Protein AF-A0A9P1HBT7-F1 (afdb_monomer)

Sequence (162 aa):
MQQNSVLSDASPASPIADKARACIRLFQRLSLSIARSHGAVHGITMGQVMAYRMQFEIWTTSSGALQSVPATCFLDSRLSKDPKVSAMFIMVLDHVIEALEDVLAMASDGRKNRAGKSFLRIVMEAVFKPTSDIQKSFQSIPEFIKRLFKLSLLITQFPMAA

Mean predicted aligned error: 12.23 Å

Organism: NCBI:txid1442378

Solvent-accessible surface area (backbone atoms only — not comparable to full-atom values): 9390 Å² total; per-residue (Å²): 134,87,86,82,83,83,79,79,78,74,69,80,80,51,68,56,34,53,46,53,52,47,42,54,53,45,51,52,52,48,50,54,54,22,62,76,48,80,49,41,52,88,87,46,39,56,68,58,54,51,52,51,45,49,55,46,50,52,48,39,61,78,43,30,47,74,58,92,54,98,61,67,29,72,42,57,60,53,30,72,78,34,63,67,63,40,50,51,53,45,51,43,46,47,54,44,39,50,32,47,50,51,36,49,50,50,58,52,51,51,54,63,56,57,79,68,69,56,73,70,58,58,58,50,60,72,74,47,82,70,77,48,69,52,44,52,41,52,65,47,42,61,59,41,50,52,49,53,52,50,53,56,44,54,55,69,76,47,75,74,82,128

Radius of gyration: 20.45 Å; Cα contacts (8 Å, |Δi|>4): 121; chains: 1; bounding box: 41×33×78 Å

Foldseek 3Di:
DDDDDDPPPVPPDQLLLVLLVLLLVLLVVVLVLCVVVVADFLNRGNVLSVVLSVLSVVLCVVQQSNPPDPPQRNNRVLCVVPVVLSVVSSVLSVLSNVLSVVLVVCSVVVVVPVVDDDPVVVVVVVPDVPCPVNNVSSVCSVVSSVVSVVSSVVSVVDVDDD

pLDDT: mean 73.02, std 17.59, range [33.75, 94.62]

Nearest PDB structures (foldseek):
  8etj-assembly1_b  TM=3.841E-01  e=1.124E+00  Schizosaccharomyces pombe
  6j6f-assembly1_B  TM=2.432E-01  e=3.077E+00  Talaromyces marneffei PM1

Structure (mmCIF, N/CA/C/O backbone):
data_AF-A0A9P1HBT7-F1
#
_entry.id   AF-A0A9P1HBT7-F1
#
loop_
_atom_site.group_PDB
_atom_site.id
_atom_site.type_symbol
_atom_site.label_atom_id
_atom_site.label_alt_id
_atom_site.label_comp_id
_atom_site.label_asym_id
_atom_site.label_entity_id
_atom_site.label_seq_id
_atom_site.pdbx_PDB_ins_code
_atom_site.Cartn_x
_atom_site.Cartn_y
_atom_site.Cartn_z
_atom_site.occupancy
_atom_site.B_iso_or_equiv
_atom_site.auth_seq_id
_atom_site.auth_comp_id
_atom_site.auth_asym_id
_atom_site.auth_atom_id
_atom_site.pdbx_PDB_model_num
ATOM 1 N N . MET A 1 1 ? 17.331 -19.146 45.470 1.00 38.94 1 MET A N 1
ATOM 2 C CA . MET A 1 1 ? 16.901 -19.939 44.298 1.00 38.94 1 MET A CA 1
ATOM 3 C C . MET A 1 1 ? 16.038 -19.036 43.436 1.00 38.94 1 MET A C 1
ATOM 5 O O . MET A 1 1 ? 15.088 -18.464 43.950 1.00 38.94 1 MET A O 1
ATOM 9 N N . GLN A 1 2 ? 16.492 -18.776 42.209 1.00 33.75 2 GLN A N 1
ATOM 10 C CA . GLN A 1 2 ? 16.009 -17.712 41.326 1.00 33.75 2 GLN A CA 1
ATOM 11 C C . GLN A 1 2 ? 14.580 -17.959 40.823 1.00 33.75 2 GLN A C 1
ATOM 13 O O . GLN A 1 2 ? 14.272 -19.024 40.295 1.00 33.75 2 GLN A O 1
ATOM 18 N N . GLN A 1 3 ? 13.748 -16.926 40.952 1.00 39.06 3 GLN A N 1
ATOM 19 C CA . GLN A 1 3 ? 12.590 -16.676 40.100 1.00 39.06 3 GLN A CA 1
ATOM 20 C C . GLN A 1 3 ? 13.089 -16.179 38.736 1.00 39.06 3 GLN A C 1
ATOM 22 O O . GLN A 1 3 ? 14.004 -15.363 38.700 1.00 39.06 3 GLN A O 1
ATOM 27 N N . ASN A 1 4 ? 12.486 -16.649 37.644 1.00 34.75 4 ASN A N 1
ATOM 28 C CA . ASN A 1 4 ? 12.263 -15.872 36.419 1.00 34.75 4 ASN A CA 1
ATOM 29 C C . ASN A 1 4 ? 11.242 -16.621 35.555 1.00 34.75 4 ASN A C 1
ATOM 31 O O . ASN A 1 4 ? 11.581 -17.484 34.748 1.00 34.75 4 ASN A O 1
ATOM 35 N N . SER A 1 5 ? 9.967 -16.305 35.790 1.00 42.22 5 SER A N 1
ATOM 36 C CA . SER A 1 5 ? 8.864 -16.707 34.925 1.00 42.22 5 SER A CA 1
ATOM 37 C C . SER A 1 5 ? 8.890 -15.833 33.674 1.00 42.22 5 SER A C 1
ATOM 39 O O . SER A 1 5 ? 8.839 -14.606 33.757 1.00 42.22 5 SER A O 1
ATOM 41 N N . VAL A 1 6 ? 9.009 -16.481 32.520 1.00 44.03 6 VAL A N 1
ATOM 42 C CA . VAL A 1 6 ? 8.917 -15.881 31.191 1.00 44.03 6 VAL A CA 1
ATOM 43 C C . VAL A 1 6 ? 7.457 -15.501 30.947 1.00 44.03 6 VAL A C 1
ATOM 45 O O . VAL A 1 6 ? 6.656 -16.323 30.513 1.00 44.03 6 VAL A O 1
ATOM 48 N N . LEU A 1 7 ? 7.099 -14.248 31.220 1.00 38.44 7 LEU A N 1
ATOM 49 C CA . LEU A 1 7 ? 5.880 -13.640 30.689 1.00 38.44 7 LEU A CA 1
ATOM 50 C C . LEU A 1 7 ? 6.179 -13.150 29.267 1.00 38.44 7 LEU A C 1
ATOM 52 O O . LEU A 1 7 ? 6.533 -11.995 29.044 1.00 38.44 7 LEU A O 1
ATOM 56 N N . SER A 1 8 ? 6.074 -14.065 28.298 1.00 39.34 8 SER A N 1
ATOM 57 C CA . SER A 1 8 ? 5.787 -13.684 26.912 1.00 39.34 8 SER A CA 1
ATOM 58 C C . SER A 1 8 ? 4.353 -13.174 26.869 1.00 39.34 8 SER A C 1
ATOM 60 O O . SER A 1 8 ? 3.417 -13.935 26.637 1.00 39.34 8 SER A O 1
ATOM 62 N N . ASP A 1 9 ? 4.194 -11.883 27.133 1.00 34.31 9 ASP A N 1
ATOM 63 C CA . ASP A 1 9 ? 2.958 -11.160 26.875 1.00 34.31 9 ASP A CA 1
ATOM 64 C C . ASP A 1 9 ? 2.872 -10.939 25.356 1.00 34.31 9 ASP A C 1
ATOM 66 O O . ASP A 1 9 ? 3.288 -9.918 24.803 1.00 34.31 9 ASP A O 1
ATOM 70 N N . ALA A 1 10 ? 2.457 -11.989 24.641 1.00 40.78 10 ALA A N 1
ATOM 71 C CA . ALA A 1 10 ? 2.149 -11.915 23.224 1.00 40.78 10 ALA A CA 1
ATOM 72 C C . ALA A 1 10 ? 0.873 -11.082 23.078 1.00 40.78 10 ALA A C 1
ATOM 74 O O . ALA A 1 10 ? -0.238 -11.611 23.059 1.00 40.78 10 ALA A O 1
ATOM 75 N N . SER A 1 11 ? 1.048 -9.761 23.018 1.00 46.56 11 SER A N 1
ATOM 76 C CA . SER A 1 11 ? -0.015 -8.827 22.661 1.00 46.56 11 SER A CA 1
ATOM 77 C C . SER A 1 11 ? -0.733 -9.363 21.412 1.00 46.56 11 SER A C 1
ATOM 79 O O . SER A 1 11 ? -0.045 -9.736 20.453 1.00 46.56 11 SER A O 1
ATOM 81 N N . PRO A 1 12 ? -2.076 -9.476 21.409 1.00 52.94 12 PRO A N 1
ATOM 82 C CA . PRO A 1 12 ? -2.804 -10.037 20.279 1.00 52.94 12 PRO A CA 1
ATOM 83 C C . PRO A 1 12 ? -2.437 -9.249 19.024 1.00 52.94 12 PRO A C 1
ATOM 85 O O . PRO A 1 12 ? -2.629 -8.033 18.960 1.00 52.94 12 PRO A O 1
ATOM 88 N N . ALA A 1 13 ? -1.841 -9.935 18.048 1.00 65.06 13 ALA A N 1
ATOM 89 C CA . ALA A 1 13 ? -1.370 -9.305 16.827 1.00 65.06 13 ALA A CA 1
ATOM 90 C C . ALA A 1 13 ? -2.554 -8.622 16.127 1.00 65.06 13 ALA A C 1
ATOM 92 O O . ALA A 1 13 ? -3.527 -9.277 15.750 1.00 65.06 13 ALA A O 1
ATOM 93 N N . SER A 1 14 ? -2.502 -7.293 16.003 1.00 77.44 14 SER A N 1
ATOM 94 C CA . SER A 1 14 ? -3.538 -6.552 15.286 1.00 77.44 14 SER A CA 1
ATOM 95 C C . SER A 1 14 ? -3.485 -6.936 13.802 1.00 77.44 14 SER A C 1
ATOM 97 O O . SER A 1 14 ? -2.455 -6.703 13.156 1.00 77.44 14 SER A O 1
ATOM 99 N N . PRO A 1 15 ? -4.578 -7.468 13.221 1.00 83.94 15 PRO A N 1
ATOM 100 C CA . PRO A 1 15 ? -4.610 -7.852 11.810 1.00 83.94 15 PRO A CA 1
ATOM 101 C C . PRO A 1 15 ? -4.361 -6.653 10.885 1.00 83.94 15 PRO A C 1
ATOM 103 O O . PRO A 1 15 ? -3.820 -6.801 9.790 1.00 83.94 15 PRO A O 1
ATOM 106 N N . ILE A 1 16 ? -4.708 -5.445 11.334 1.00 85.94 16 ILE A N 1
ATOM 107 C CA . ILE A 1 16 ? -4.447 -4.200 10.610 1.00 85.94 16 ILE A CA 1
ATOM 108 C C . ILE A 1 16 ? -2.962 -3.861 10.659 1.00 85.94 16 ILE A C 1
ATOM 110 O O . ILE A 1 16 ? -2.379 -3.545 9.620 1.00 85.94 16 ILE A O 1
ATOM 114 N N . ALA A 1 17 ? -2.332 -3.977 11.830 1.00 85.38 17 ALA A N 1
ATOM 115 C CA . ALA A 1 17 ? -0.895 -3.775 11.969 1.00 85.38 17 ALA A CA 1
ATOM 116 C C . ALA A 1 17 ? -0.101 -4.782 11.120 1.00 85.38 17 ALA A C 1
ATOM 118 O O . ALA A 1 17 ? 0.866 -4.411 10.452 1.00 85.38 17 ALA A O 1
ATOM 119 N N . ASP A 1 18 ? -0.528 -6.046 11.084 1.00 88.06 18 ASP A N 1
ATOM 120 C CA . ASP A 1 18 ? 0.103 -7.089 10.272 1.00 88.06 18 ASP A CA 1
ATOM 121 C C . ASP A 1 18 ? 0.028 -6.795 8.775 1.00 88.06 18 ASP A C 1
ATOM 123 O O . ASP A 1 18 ? 1.051 -6.849 8.080 1.00 88.06 18 ASP A O 1
ATOM 127 N N . LYS A 1 19 ? -1.154 -6.418 8.280 1.00 90.12 19 LYS A N 1
ATOM 128 C CA . LYS A 1 19 ? -1.331 -6.040 6.875 1.00 90.12 19 LYS A CA 1
ATOM 129 C C . LYS A 1 19 ? -0.595 -4.748 6.532 1.00 90.12 19 LYS A C 1
ATOM 131 O O . LYS A 1 19 ? 0.070 -4.684 5.501 1.00 90.12 19 LYS A O 1
ATOM 136 N N . ALA A 1 20 ? -0.600 -3.749 7.414 1.00 90.31 20 ALA A N 1
ATOM 137 C CA . ALA A 1 20 ? 0.169 -2.524 7.212 1.00 90.31 20 ALA A CA 1
ATOM 138 C C . ALA A 1 20 ? 1.679 -2.804 7.106 1.00 90.31 20 ALA A C 1
ATOM 140 O O . ALA A 1 20 ? 2.351 -2.288 6.207 1.00 90.31 20 ALA A O 1
ATOM 141 N N . ARG A 1 21 ? 2.211 -3.693 7.958 1.00 91.00 21 ARG A N 1
ATOM 142 C CA . ARG A 1 21 ? 3.595 -4.181 7.847 1.00 91.00 21 ARG A CA 1
ATOM 143 C C . ARG A 1 21 ? 3.840 -4.910 6.523 1.00 91.00 21 ARG A C 1
ATOM 145 O O . ARG A 1 21 ? 4.908 -4.740 5.933 1.00 91.00 21 ARG A O 1
ATOM 152 N N . ALA A 1 22 ? 2.884 -5.706 6.044 1.00 92.62 22 ALA A N 1
ATOM 153 C CA . ALA A 1 22 ? 2.987 -6.377 4.749 1.00 92.62 22 ALA A CA 1
ATOM 154 C C . ALA A 1 22 ? 3.084 -5.374 3.587 1.00 92.62 22 ALA A C 1
ATOM 156 O O . ALA A 1 22 ? 4.012 -5.487 2.784 1.00 92.62 22 ALA A O 1
ATOM 157 N N . CYS A 1 23 ? 2.231 -4.344 3.558 1.00 93.19 23 CYS A N 1
ATOM 158 C CA . CYS A 1 23 ? 2.298 -3.266 2.565 1.00 93.19 23 CYS A CA 1
ATOM 159 C C . CYS A 1 23 ? 3.681 -2.596 2.534 1.00 93.19 23 CYS A C 1
ATOM 161 O O . CYS A 1 23 ? 4.268 -2.440 1.464 1.00 93.19 23 CYS A O 1
ATOM 163 N N . ILE A 1 24 ? 4.249 -2.253 3.700 1.00 93.19 24 ILE A N 1
ATOM 164 C CA . ILE A 1 24 ? 5.587 -1.635 3.785 1.00 93.19 24 ILE A CA 1
ATOM 165 C C . ILE A 1 24 ? 6.656 -2.548 3.179 1.00 93.19 24 ILE A C 1
ATOM 167 O O . ILE A 1 24 ? 7.464 -2.098 2.361 1.00 93.19 24 ILE A O 1
ATOM 171 N N . ARG A 1 25 ? 6.650 -3.841 3.530 1.00 94.62 25 ARG A N 1
ATOM 172 C CA . ARG A 1 25 ? 7.599 -4.814 2.964 1.00 94.62 25 ARG A CA 1
ATOM 173 C C . ARG A 1 25 ? 7.456 -4.930 1.446 1.00 94.62 25 ARG A C 1
ATOM 175 O O . ARG A 1 25 ? 8.461 -5.035 0.744 1.00 94.62 25 ARG A O 1
ATOM 182 N N . LEU A 1 26 ? 6.233 -4.895 0.922 1.00 94.06 26 LEU A N 1
ATOM 183 C CA . LEU A 1 26 ? 5.978 -4.963 -0.517 1.00 94.06 26 LEU A CA 1
ATOM 184 C C . LEU A 1 26 ? 6.460 -3.705 -1.250 1.00 94.06 26 LEU A C 1
ATOM 186 O O . LEU A 1 26 ? 7.145 -3.829 -2.266 1.00 94.06 26 LEU A O 1
ATOM 190 N N . PHE A 1 27 ? 6.228 -2.507 -0.702 1.00 94.44 27 PHE A N 1
ATOM 191 C CA . PHE A 1 27 ? 6.806 -1.269 -1.239 1.00 94.44 27 PHE A CA 1
ATOM 192 C C . PHE A 1 27 ? 8.339 -1.318 -1.283 1.00 94.44 27 PHE A C 1
ATOM 194 O O . PHE A 1 27 ? 8.947 -0.934 -2.286 1.00 94.44 27 PHE A O 1
ATOM 201 N N . GLN A 1 28 ? 8.983 -1.826 -0.228 1.00 93.75 28 GLN A N 1
ATOM 202 C CA . GLN A 1 28 ? 10.438 -2.006 -0.192 1.00 93.75 28 GLN A CA 1
ATOM 203 C C . GLN A 1 28 ? 10.912 -2.990 -1.273 1.00 93.75 28 GLN A C 1
ATOM 205 O O . GLN A 1 28 ? 11.847 -2.687 -2.016 1.00 93.75 28 GLN A O 1
ATOM 210 N N . ARG A 1 29 ? 10.235 -4.137 -1.426 1.00 92.75 29 ARG A N 1
ATOM 211 C CA . ARG A 1 29 ? 10.534 -5.120 -2.485 1.00 92.75 29 ARG A CA 1
ATOM 212 C C . ARG A 1 29 ? 10.386 -4.521 -3.883 1.00 92.75 29 ARG A C 1
ATOM 214 O O . ARG A 1 29 ? 11.254 -4.745 -4.728 1.00 92.75 29 ARG A O 1
ATOM 221 N N . LEU A 1 30 ? 9.331 -3.742 -4.126 1.00 89.56 30 LEU A N 1
ATOM 222 C CA . LEU A 1 30 ? 9.106 -3.080 -5.412 1.00 89.56 30 LEU A CA 1
ATOM 223 C C . LEU A 1 30 ? 10.208 -2.059 -5.709 1.00 89.56 30 LEU A C 1
ATOM 225 O O . LEU A 1 30 ? 10.766 -2.054 -6.806 1.00 89.56 30 LEU A O 1
ATOM 229 N N . SER A 1 31 ? 10.598 -1.272 -4.707 1.00 90.38 31 SER A N 1
ATOM 230 C CA . SER A 1 31 ? 11.697 -0.305 -4.809 1.00 90.38 31 SER A CA 1
ATOM 231 C C . SER A 1 31 ? 13.013 -0.986 -5.198 1.00 90.38 31 SER A C 1
ATOM 233 O O . SER A 1 31 ? 13.690 -0.557 -6.132 1.00 90.38 31 SER A O 1
ATOM 235 N N . LEU A 1 32 ? 13.347 -2.104 -4.545 1.00 89.75 32 LEU A N 1
ATOM 236 C CA . LEU A 1 32 ? 14.525 -2.909 -4.886 1.00 89.75 32 LEU A CA 1
ATOM 237 C C . LEU A 1 32 ? 14.443 -3.479 -6.310 1.00 89.75 32 LEU A C 1
ATOM 239 O O . LEU A 1 32 ? 15.451 -3.521 -7.016 1.00 89.75 32 LEU A O 1
ATOM 243 N N . SER A 1 33 ? 13.255 -3.899 -6.754 1.00 85.88 33 SER A N 1
ATOM 244 C CA . SER A 1 33 ? 13.044 -4.393 -8.120 1.00 85.88 33 SER A CA 1
ATOM 245 C C . SER A 1 33 ? 13.298 -3.308 -9.176 1.00 85.88 33 SER A C 1
ATOM 247 O O . SER A 1 33 ? 13.947 -3.577 -10.192 1.00 85.88 33 SER A O 1
ATOM 249 N N . ILE A 1 34 ? 12.860 -2.071 -8.915 1.00 85.19 34 ILE A N 1
ATOM 250 C CA . ILE A 1 34 ? 13.090 -0.919 -9.800 1.00 85.19 34 ILE A CA 1
ATOM 251 C C . ILE A 1 34 ? 14.562 -0.507 -9.811 1.00 85.19 34 ILE A C 1
ATOM 253 O O . ILE A 1 34 ? 15.119 -0.287 -10.888 1.00 85.19 34 ILE A O 1
ATOM 257 N N . ALA A 1 35 ? 15.212 -0.460 -8.644 1.00 85.12 35 ALA A N 1
ATOM 258 C CA . ALA A 1 35 ? 16.637 -0.146 -8.540 1.00 85.12 35 ALA A CA 1
ATOM 259 C C . ALA A 1 35 ? 17.494 -1.115 -9.374 1.00 85.12 35 ALA A C 1
ATOM 261 O O . ALA A 1 35 ? 18.390 -0.690 -10.098 1.00 85.12 35 ALA A O 1
ATOM 262 N N . ARG A 1 36 ? 17.157 -2.413 -9.354 1.00 83.19 36 ARG A N 1
ATOM 263 C CA . ARG A 1 36 ? 17.819 -3.447 -10.172 1.00 83.19 36 ARG A CA 1
ATOM 264 C C . ARG A 1 36 ? 17.526 -3.345 -11.671 1.00 83.19 36 ARG A C 1
ATOM 266 O O . ARG A 1 36 ? 18.244 -3.941 -12.461 1.00 83.19 36 ARG A O 1
ATOM 273 N N . SER A 1 37 ? 16.474 -2.634 -12.067 1.00 75.06 37 SER A N 1
ATOM 274 C CA . SER A 1 37 ? 16.016 -2.548 -13.460 1.00 75.06 37 SER A CA 1
ATOM 275 C C . SER A 1 37 ? 16.416 -1.226 -14.134 1.00 75.06 37 SER A C 1
ATOM 277 O O . SER A 1 37 ? 15.761 -0.802 -15.080 1.00 75.06 37 SER A O 1
ATOM 279 N N . HIS A 1 38 ? 17.482 -0.571 -13.653 1.00 69.81 38 HIS A N 1
ATOM 280 C CA . HIS A 1 38 ? 17.989 0.716 -14.154 1.00 69.81 38 HIS A CA 1
ATOM 281 C C . HIS A 1 38 ? 16.961 1.866 -14.114 1.00 69.81 38 HIS A C 1
ATOM 283 O O . HIS A 1 38 ? 16.922 2.715 -15.000 1.00 69.81 38 HIS A O 1
ATOM 289 N N . GLY A 1 39 ? 16.137 1.919 -13.061 1.00 64.75 39 GLY A N 1
ATOM 290 C CA . GLY A 1 39 ? 15.360 3.117 -12.711 1.00 64.75 39 GLY A CA 1
ATOM 291 C C . GLY A 1 39 ? 13.895 3.131 -13.155 1.00 64.75 39 GLY A C 1
ATOM 292 O O . GLY A 1 39 ? 13.141 3.982 -12.677 1.00 64.75 39 GLY A O 1
ATOM 293 N N . ALA A 1 40 ? 13.454 2.174 -13.980 1.00 68.06 40 ALA A N 1
ATOM 294 C CA . ALA A 1 40 ? 12.036 1.999 -14.289 1.00 68.06 40 ALA A CA 1
ATOM 295 C C . ALA A 1 40 ? 11.671 0.547 -14.627 1.00 68.06 40 ALA A C 1
ATOM 297 O O . ALA A 1 40 ? 12.424 -0.175 -15.279 1.00 68.06 40 ALA A O 1
ATOM 298 N N . VAL A 1 41 ? 10.467 0.137 -14.232 1.00 74.31 41 VAL A N 1
ATOM 299 C CA . VAL A 1 41 ? 9.876 -1.157 -14.594 1.00 74.31 41 VAL A CA 1
ATOM 300 C C . VAL A 1 41 ? 8.511 -0.895 -15.210 1.00 74.31 41 VAL A C 1
ATOM 302 O O . VAL A 1 41 ? 7.637 -0.359 -14.544 1.00 74.31 41 VAL A O 1
ATOM 305 N N . HIS A 1 42 ? 8.333 -1.233 -16.492 1.00 72.81 42 HIS A N 1
ATOM 306 C CA . HIS A 1 42 ? 7.067 -1.030 -17.215 1.00 72.81 42 HIS A CA 1
ATOM 307 C C . HIS A 1 42 ? 6.484 0.396 -17.076 1.00 72.81 42 HIS A C 1
ATOM 309 O O . HIS A 1 42 ? 5.286 0.580 -16.897 1.00 72.81 42 HIS A O 1
ATOM 315 N N . GLY A 1 43 ? 7.347 1.419 -17.125 1.00 75.56 43 GLY A N 1
ATOM 316 C CA . GLY A 1 43 ? 6.938 2.823 -16.987 1.00 75.56 43 GLY A CA 1
ATOM 317 C C . GLY A 1 43 ? 6.691 3.291 -15.548 1.00 75.56 43 GLY A C 1
ATOM 318 O O . GLY A 1 43 ? 6.451 4.477 -15.343 1.00 75.56 43 GLY A O 1
ATOM 319 N N . ILE A 1 44 ? 6.803 2.403 -14.556 1.00 83.31 44 ILE A N 1
ATOM 320 C CA . ILE A 1 44 ? 6.779 2.750 -13.133 1.00 83.31 44 ILE A CA 1
ATOM 321 C C . ILE A 1 44 ? 8.177 3.205 -12.724 1.00 83.31 44 ILE A C 1
ATOM 323 O O . ILE A 1 44 ? 9.149 2.454 -12.844 1.00 83.31 44 ILE A O 1
ATOM 327 N N . THR A 1 45 ? 8.273 4.439 -12.238 1.00 87.50 45 THR A N 1
ATOM 328 C CA . THR A 1 45 ? 9.533 5.049 -11.798 1.00 87.50 45 THR A CA 1
ATOM 329 C C . THR A 1 45 ? 9.731 4.903 -10.291 1.00 87.50 45 THR A C 1
ATOM 331 O O . THR A 1 45 ? 8.770 4.810 -9.524 1.00 87.50 45 THR A O 1
ATOM 334 N N . MET A 1 46 ? 10.990 4.961 -9.844 1.00 88.25 46 MET A N 1
ATOM 335 C CA . MET A 1 46 ? 11.310 4.983 -8.410 1.00 88.25 46 MET A CA 1
ATOM 336 C C . MET A 1 46 ? 10.612 6.146 -7.685 1.00 88.25 46 MET A C 1
ATOM 338 O O . MET A 1 46 ? 10.118 5.971 -6.574 1.00 88.25 46 MET A O 1
ATOM 342 N N . GLY A 1 47 ? 10.515 7.315 -8.330 1.00 87.81 47 GLY A N 1
ATOM 343 C CA . GLY A 1 47 ? 9.847 8.489 -7.764 1.00 87.81 47 GLY A CA 1
ATOM 344 C C . GLY A 1 47 ? 8.374 8.236 -7.436 1.00 87.81 47 GLY A C 1
ATOM 345 O O . GLY A 1 47 ? 7.913 8.615 -6.362 1.00 87.81 47 GLY A O 1
ATOM 346 N N . GLN A 1 48 ? 7.646 7.529 -8.306 1.00 89.56 48 GLN A N 1
ATOM 347 C CA . GLN A 1 48 ? 6.241 7.201 -8.049 1.00 89.56 48 GLN A CA 1
ATOM 348 C C . GLN A 1 48 ? 6.082 6.196 -6.902 1.00 89.56 48 GLN A C 1
ATOM 350 O O . GLN A 1 48 ? 5.215 6.375 -6.049 1.00 89.56 48 GLN A O 1
ATOM 355 N N . VAL A 1 49 ? 6.938 5.169 -6.839 1.00 91.25 49 VAL A N 1
ATOM 356 C CA . VAL A 1 49 ? 6.914 4.192 -5.735 1.00 91.25 49 VAL A CA 1
ATOM 357 C C . VAL A 1 49 ? 7.205 4.865 -4.400 1.00 91.25 49 VAL A C 1
ATOM 359 O O . VAL A 1 49 ? 6.488 4.622 -3.431 1.00 91.25 49 VAL A O 1
ATOM 362 N N . MET A 1 50 ? 8.207 5.746 -4.351 1.00 91.56 50 MET A N 1
ATOM 363 C CA . MET A 1 50 ? 8.531 6.504 -3.142 1.00 91.56 50 MET A CA 1
ATOM 364 C C . MET A 1 50 ? 7.390 7.431 -2.724 1.00 91.56 50 MET A C 1
ATOM 366 O O . MET A 1 50 ? 7.068 7.485 -1.541 1.00 91.56 50 MET A O 1
ATOM 370 N N . ALA A 1 51 ? 6.737 8.107 -3.673 1.00 92.19 51 ALA A N 1
ATOM 371 C CA . ALA A 1 51 ? 5.595 8.965 -3.373 1.00 92.19 51 ALA A CA 1
ATOM 372 C C . ALA A 1 51 ? 4.434 8.177 -2.742 1.00 92.19 51 ALA A C 1
ATOM 374 O O . ALA A 1 51 ? 3.887 8.596 -1.722 1.00 92.19 51 ALA A O 1
ATOM 375 N N . TYR A 1 52 ? 4.074 7.019 -3.305 1.00 93.06 52 TYR A N 1
ATOM 376 C CA . TYR A 1 52 ? 2.962 6.210 -2.788 1.00 93.06 52 TYR A CA 1
ATOM 377 C C . TYR A 1 52 ? 3.310 5.563 -1.450 1.00 93.06 52 TYR A C 1
ATOM 379 O O . TYR A 1 52 ? 2.491 5.567 -0.531 1.00 93.06 52 TYR A O 1
ATOM 387 N N . ARG A 1 53 ? 4.551 5.087 -1.300 1.00 93.62 53 ARG A N 1
ATOM 388 C CA . ARG A 1 53 ? 5.061 4.588 -0.023 1.00 93.62 53 ARG A CA 1
ATOM 389 C C . ARG A 1 53 ? 5.000 5.668 1.057 1.00 93.62 53 ARG A C 1
ATOM 391 O O . ARG A 1 53 ? 4.507 5.394 2.143 1.00 93.62 53 ARG A O 1
ATOM 398 N N . MET A 1 54 ? 5.456 6.885 0.760 1.00 92.44 54 MET A N 1
ATOM 399 C CA . MET A 1 54 ? 5.441 7.997 1.713 1.00 92.44 54 MET A CA 1
ATOM 400 C C . MET A 1 54 ? 4.012 8.339 2.149 1.00 92.44 54 MET A C 1
ATOM 402 O O . MET A 1 54 ? 3.757 8.496 3.339 1.00 92.44 54 MET A O 1
ATOM 406 N N . GLN A 1 55 ? 3.057 8.388 1.215 1.00 92.25 55 GLN A N 1
ATOM 407 C CA . GLN A 1 55 ? 1.643 8.599 1.553 1.00 92.25 55 GLN A CA 1
ATOM 408 C C . GLN A 1 55 ? 1.102 7.498 2.476 1.00 92.25 55 GLN A C 1
ATOM 410 O O . GLN A 1 55 ? 0.388 7.793 3.436 1.00 92.25 55 GLN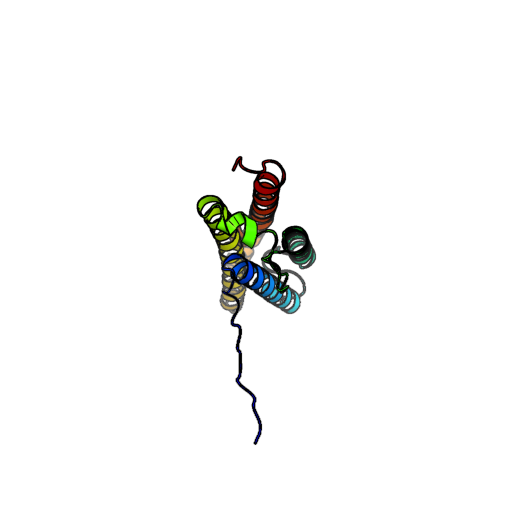 A O 1
ATOM 415 N N . PHE A 1 56 ? 1.462 6.240 2.215 1.00 92.88 56 PHE A N 1
ATOM 416 C CA . PHE A 1 56 ? 1.083 5.119 3.069 1.00 92.88 56 PHE A CA 1
ATOM 417 C C . PHE A 1 56 ? 1.724 5.209 4.463 1.00 92.88 56 PHE A C 1
ATOM 419 O O . PHE A 1 56 ? 1.044 5.012 5.466 1.00 92.88 56 PHE A O 1
ATOM 426 N N . GLU A 1 57 ? 3.005 5.567 4.554 1.00 91.44 57 GLU A N 1
ATOM 427 C CA . GLU A 1 57 ? 3.711 5.735 5.830 1.00 91.44 57 GLU A CA 1
ATOM 428 C C . GLU A 1 57 ? 3.101 6.866 6.677 1.00 91.44 57 GLU A C 1
ATOM 430 O O . GLU A 1 57 ? 2.885 6.686 7.881 1.00 91.44 57 GLU A O 1
ATOM 435 N N . ILE A 1 58 ? 2.714 7.986 6.052 1.00 91.06 58 ILE A N 1
ATOM 436 C CA . ILE A 1 58 ? 1.972 9.068 6.722 1.00 91.06 58 ILE A CA 1
ATOM 437 C C . ILE A 1 58 ? 0.654 8.537 7.294 1.00 91.06 58 ILE A C 1
ATOM 439 O O . ILE A 1 58 ? 0.320 8.823 8.448 1.00 91.06 58 ILE A O 1
ATOM 443 N N . TRP A 1 59 ? -0.085 7.727 6.529 1.00 90.38 59 TRP A N 1
ATOM 444 C CA . TRP A 1 59 ? -1.300 7.091 7.037 1.00 90.38 59 TRP A CA 1
ATOM 445 C C . TRP A 1 59 ? -0.999 6.181 8.235 1.00 90.38 59 TRP A C 1
ATOM 447 O O . TRP A 1 59 ? -1.622 6.338 9.282 1.00 90.38 59 TRP A O 1
ATOM 457 N N . THR A 1 60 ? -0.020 5.275 8.142 1.00 88.12 60 THR A N 1
ATOM 458 C CA . THR A 1 60 ? 0.307 4.354 9.252 1.00 88.12 60 THR A CA 1
ATOM 459 C C . THR A 1 60 ? 0.723 5.085 10.531 1.00 88.12 60 THR A C 1
ATOM 461 O O . THR A 1 60 ? 0.385 4.653 11.632 1.00 88.12 60 THR A O 1
ATOM 464 N N . THR A 1 61 ? 1.410 6.222 10.386 1.00 84.94 61 THR A N 1
ATOM 465 C CA . THR A 1 61 ? 1.866 7.048 11.509 1.00 84.94 61 THR A CA 1
ATOM 466 C C . THR A 1 61 ? 0.701 7.800 12.145 1.00 84.94 61 THR A C 1
ATOM 468 O O . THR A 1 61 ? 0.527 7.748 13.359 1.00 84.94 61 THR A O 1
ATOM 471 N N . SER A 1 62 ? -0.133 8.455 11.330 1.00 82.25 62 SER A N 1
ATOM 472 C CA . SER A 1 62 ? -1.292 9.227 11.807 1.00 82.25 62 SER A CA 1
ATOM 473 C C . SER A 1 62 ? -2.406 8.357 12.392 1.00 82.25 62 SER A C 1
ATOM 475 O O . SER A 1 62 ? -3.105 8.782 13.307 1.00 82.25 62 SER A O 1
ATOM 477 N N . SER A 1 63 ? -2.561 7.131 11.895 1.00 76.69 63 SER A N 1
ATOM 478 C CA . SER A 1 63 ? -3.526 6.155 12.412 1.00 76.69 63 SER A CA 1
ATOM 479 C C . SER A 1 63 ? -3.036 5.419 13.661 1.00 76.69 63 SER A C 1
ATOM 481 O O . SER A 1 63 ? -3.837 4.793 14.348 1.00 76.69 63 SER A O 1
ATOM 483 N N . GLY A 1 64 ? -1.734 5.458 13.955 1.00 77.25 64 GLY A N 1
ATOM 484 C CA . GLY A 1 64 ? -1.133 4.642 15.007 1.00 77.25 64 GLY A CA 1
ATOM 485 C C . GLY A 1 64 ? -1.094 3.143 14.684 1.00 77.25 64 GLY A C 1
ATOM 486 O O . GLY A 1 64 ? -0.774 2.355 15.568 1.00 77.25 64 GLY A O 1
ATOM 487 N N . ALA A 1 65 ? -1.362 2.737 13.435 1.00 74.44 65 ALA A N 1
ATOM 488 C CA . ALA A 1 65 ? -1.476 1.331 13.023 1.00 74.44 65 ALA A CA 1
ATOM 489 C C . ALA A 1 65 ? -0.210 0.487 13.276 1.00 74.44 65 ALA A C 1
ATOM 491 O O . ALA A 1 65 ? -0.271 -0.738 13.252 1.00 74.44 65 ALA A O 1
ATOM 492 N N . LEU A 1 66 ? 0.945 1.125 13.492 1.00 71.69 66 LEU A N 1
ATOM 493 C CA . LEU A 1 66 ? 2.227 0.461 13.753 1.00 71.69 66 LEU A CA 1
ATOM 494 C C . LEU A 1 66 ? 2.805 0.756 15.145 1.00 71.69 66 LEU A C 1
ATOM 496 O O . LEU A 1 66 ? 3.925 0.337 15.431 1.00 71.69 66 LEU A O 1
ATOM 500 N N . GLN A 1 67 ? 2.083 1.477 16.007 1.00 71.06 67 GLN A N 1
ATOM 501 C CA . GLN A 1 67 ? 2.573 1.810 17.344 1.00 71.06 67 GLN A CA 1
ATOM 502 C C . GLN A 1 67 ? 2.483 0.589 18.270 1.00 71.06 67 GLN A C 1
ATOM 504 O O . GLN A 1 67 ? 1.406 0.051 18.510 1.00 71.06 67 GLN A O 1
ATOM 509 N N . SER A 1 68 ? 3.628 0.160 18.802 1.00 54.69 68 SER A N 1
ATOM 510 C CA . SER A 1 68 ? 3.776 -0.977 19.720 1.00 54.69 68 SER A CA 1
ATOM 511 C C . SER A 1 68 ? 3.823 -0.517 21.183 1.00 54.69 68 SER A C 1
ATOM 513 O O . SER A 1 68 ? 4.810 -0.754 21.879 1.00 54.69 68 SER A O 1
ATOM 515 N N . VAL A 1 69 ? 2.812 0.222 21.641 1.00 52.06 69 VAL A N 1
ATOM 516 C CA . VAL A 1 69 ? 2.774 0.769 23.011 1.00 52.06 69 VAL A CA 1
ATOM 517 C C . VAL A 1 69 ? 1.713 0.017 23.833 1.00 52.06 69 VAL A C 1
ATOM 519 O O . VAL A 1 69 ? 0.691 -0.352 23.257 1.00 52.06 69 VAL A O 1
ATOM 522 N N . PRO A 1 70 ? 1.888 -0.202 25.160 1.00 52.19 70 PRO A N 1
ATOM 523 C CA . PRO A 1 70 ? 0.942 -0.963 25.996 1.00 52.19 70 PRO A CA 1
ATOM 524 C C . PRO A 1 70 ? -0.447 -0.323 26.149 1.00 52.19 70 PRO A C 1
ATOM 526 O O . PRO A 1 70 ? -1.320 -0.872 26.814 1.00 52.19 70 PRO A O 1
ATOM 529 N N . ALA A 1 71 ? -0.669 0.842 25.549 1.00 44.94 71 ALA A N 1
ATOM 530 C CA . ALA A 1 71 ? -1.981 1.432 25.400 1.00 44.94 71 ALA A CA 1
ATOM 531 C C . ALA A 1 71 ? -2.487 1.046 24.015 1.00 44.94 71 ALA A C 1
ATOM 533 O O . ALA A 1 71 ? -1.960 1.523 23.013 1.00 44.94 71 ALA A O 1
ATOM 534 N N . THR A 1 72 ? -3.474 0.154 23.988 1.00 47.59 72 THR A N 1
ATOM 535 C CA . THR A 1 72 ? -4.366 -0.130 22.862 1.00 47.59 72 THR A CA 1
ATOM 536 C C . THR A 1 72 ? -4.243 0.915 21.746 1.00 47.59 72 THR A C 1
ATOM 538 O O . THR A 1 72 ? -4.678 2.056 21.930 1.00 47.59 72 THR A O 1
ATOM 541 N N . CYS A 1 73 ? -3.605 0.551 20.629 1.00 54.28 73 CYS A N 1
ATOM 542 C CA . CYS A 1 73 ? -3.412 1.427 19.472 1.00 54.28 73 CYS A CA 1
ATOM 543 C C . CYS A 1 73 ? -4.699 2.239 19.219 1.00 54.28 73 CYS A C 1
ATOM 545 O O . CYS A 1 73 ? -5.808 1.703 19.314 1.00 54.28 73 CYS A O 1
ATOM 547 N N . PHE A 1 74 ? -4.589 3.551 18.984 1.00 63.31 74 PHE A N 1
ATOM 548 C CA . PHE A 1 74 ? -5.764 4.428 18.854 1.00 63.31 74 PHE A CA 1
ATOM 549 C C . PHE A 1 74 ? -6.741 3.927 17.779 1.00 63.31 74 PHE A C 1
ATOM 551 O O . PHE A 1 74 ? -7.947 4.119 17.894 1.00 63.31 74 PHE A O 1
ATOM 558 N N . LEU A 1 75 ? -6.237 3.233 16.756 1.00 68.31 75 LEU A N 1
ATOM 559 C CA . LEU A 1 75 ? -7.072 2.535 15.791 1.00 68.31 75 LEU A CA 1
ATOM 560 C C . LEU A 1 75 ? -7.669 1.246 16.372 1.00 68.31 75 LEU A C 1
ATOM 562 O O . LEU A 1 75 ? -8.882 1.091 16.367 1.00 68.31 75 LEU A O 1
ATOM 566 N N . ASP A 1 76 ? -6.852 0.349 16.920 1.00 65.75 76 ASP A N 1
ATOM 567 C CA . ASP A 1 76 ? -7.275 -0.971 17.404 1.00 65.75 76 ASP A CA 1
ATOM 568 C C . ASP A 1 76 ? -8.281 -0.877 18.561 1.00 65.75 76 ASP A C 1
ATOM 570 O O . ASP A 1 76 ? -9.268 -1.605 18.583 1.00 65.75 76 ASP A O 1
ATOM 574 N N . SER A 1 77 ? -8.091 0.067 19.488 1.00 66.88 77 SER A N 1
ATOM 575 C CA . SER A 1 77 ? -9.025 0.360 20.592 1.00 66.88 77 SER A CA 1
ATOM 576 C C . SER A 1 77 ? -10.397 0.846 20.131 1.00 66.88 77 SER A C 1
ATOM 578 O O . SER A 1 77 ? -11.388 0.693 20.847 1.00 66.88 77 SER A O 1
ATOM 580 N N . ARG A 1 78 ? -10.458 1.486 18.962 1.00 67.75 78 ARG A N 1
ATOM 581 C 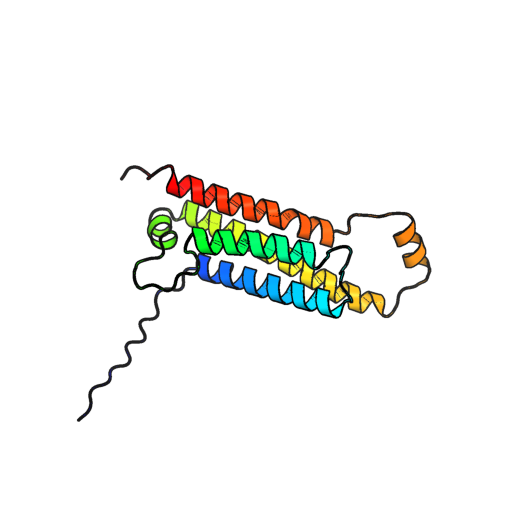CA . ARG A 1 78 ? -11.688 2.051 18.398 1.00 67.75 78 ARG A CA 1
ATOM 582 C C . ARG A 1 78 ? -12.351 1.070 17.449 1.00 67.75 78 ARG A C 1
ATOM 584 O O . ARG A 1 78 ? -13.569 0.953 17.449 1.00 67.75 78 ARG A O 1
ATOM 591 N N . LEU A 1 79 ? -11.549 0.328 16.696 1.00 71.50 79 LEU A N 1
ATOM 592 C CA . LEU A 1 79 ? -11.998 -0.716 15.786 1.00 71.50 79 LEU A CA 1
ATOM 593 C C . LEU A 1 79 ? -12.429 -1.987 16.517 1.00 71.50 79 LEU A C 1
ATOM 595 O O . LEU A 1 79 ? -13.289 -2.698 16.010 1.00 71.50 79 LEU A O 1
ATOM 599 N N . SER A 1 80 ? -11.928 -2.249 17.728 1.00 67.50 80 SER A N 1
ATOM 600 C CA . SER A 1 80 ? -12.474 -3.311 18.585 1.00 67.50 80 SER A CA 1
ATOM 601 C C . SER A 1 80 ? -13.945 -3.076 18.944 1.00 67.50 80 SER A C 1
ATOM 603 O O . SER A 1 80 ? -14.673 -4.034 19.191 1.00 67.50 80 SER A O 1
ATOM 605 N N . LYS A 1 81 ? -14.399 -1.814 18.927 1.00 70.94 81 LYS A N 1
ATOM 606 C CA . LYS A 1 81 ? -15.794 -1.426 19.174 1.00 70.94 81 LYS A CA 1
ATOM 607 C C . LYS A 1 81 ? -16.666 -1.473 17.917 1.00 70.94 81 LYS A C 1
ATOM 609 O O . LYS A 1 81 ? -17.885 -1.470 18.045 1.00 70.94 81 LYS A O 1
ATOM 614 N N . ASP A 1 82 ? -16.067 -1.542 16.726 1.00 74.25 82 ASP A N 1
ATOM 615 C CA . ASP A 1 82 ? -16.791 -1.697 15.463 1.00 74.25 82 ASP A CA 1
ATOM 616 C C . ASP A 1 82 ? -16.070 -2.669 14.506 1.00 74.25 82 ASP A C 1
ATOM 618 O O . ASP A 1 82 ? -15.221 -2.268 13.693 1.00 74.25 82 ASP A O 1
ATOM 622 N N . PRO A 1 83 ? -16.438 -3.963 14.545 1.00 79.12 83 PRO A N 1
ATOM 623 C CA . PRO A 1 83 ? -15.826 -4.973 13.692 1.00 79.12 83 PRO A CA 1
ATOM 624 C C . PRO A 1 83 ? -16.124 -4.761 12.201 1.00 79.12 83 PRO A C 1
ATOM 626 O O . PRO A 1 83 ? -15.340 -5.214 11.366 1.00 79.12 83 PRO A O 1
ATOM 629 N N . LYS A 1 84 ? -17.208 -4.059 11.832 1.00 80.44 84 LYS A N 1
ATOM 630 C CA . LYS A 1 84 ? -17.526 -3.783 10.421 1.00 80.44 84 LYS A CA 1
ATOM 631 C C . LYS A 1 84 ? -16.540 -2.777 9.845 1.00 80.44 84 LYS A C 1
ATOM 633 O O . LYS A 1 84 ? -16.015 -2.994 8.755 1.00 80.44 84 LYS A O 1
ATOM 638 N N . VAL A 1 85 ? -16.245 -1.709 10.584 1.00 78.56 85 VAL A N 1
ATOM 639 C CA . VAL A 1 85 ? -15.242 -0.721 10.162 1.00 78.56 85 VAL A CA 1
ATOM 640 C C . VAL A 1 85 ? -13.847 -1.349 10.152 1.00 78.56 85 VAL A C 1
ATOM 642 O O . VAL A 1 85 ? -13.089 -1.129 9.208 1.00 78.56 85 VAL A O 1
ATOM 645 N N . SER A 1 86 ? -13.528 -2.204 11.130 1.00 81.12 86 SER A N 1
ATOM 646 C CA . SER A 1 86 ? -12.275 -2.974 11.143 1.00 81.12 86 SER A CA 1
ATOM 647 C C . SER A 1 86 ? -12.111 -3.8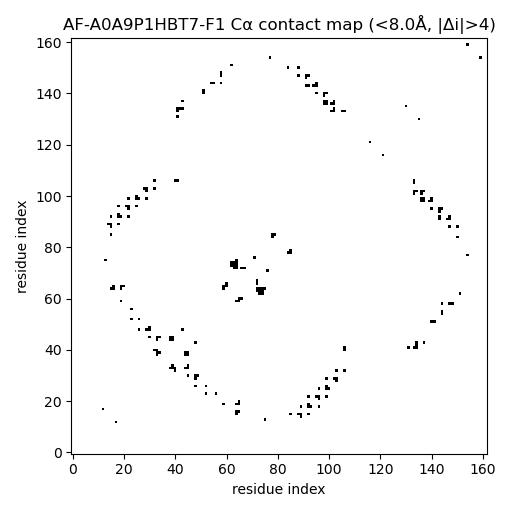31 9.881 1.00 81.12 86 SER A C 1
ATOM 649 O O . SER A 1 86 ? -11.082 -3.765 9.204 1.00 81.12 86 SER A O 1
ATOM 651 N N . ALA A 1 87 ? -13.165 -4.554 9.488 1.00 83.31 87 ALA A N 1
ATOM 652 C CA . ALA A 1 87 ? -13.181 -5.341 8.259 1.00 83.31 87 ALA A CA 1
ATOM 653 C C . ALA A 1 87 ? -12.978 -4.477 7.000 1.00 83.31 87 ALA A C 1
ATOM 655 O O . ALA A 1 87 ? -12.294 -4.905 6.072 1.00 83.31 87 ALA A O 1
ATOM 656 N N . MET A 1 88 ? -13.499 -3.243 6.969 1.00 84.69 88 MET A N 1
ATOM 657 C CA . MET A 1 88 ? -13.258 -2.318 5.853 1.00 84.69 88 MET A CA 1
ATOM 658 C C . MET A 1 88 ? -11.786 -1.900 5.749 1.00 84.69 88 MET A C 1
ATOM 660 O O . MET A 1 88 ? -11.252 -1.860 4.642 1.00 84.69 88 MET A O 1
ATOM 664 N N . PHE A 1 89 ? -11.110 -1.621 6.870 1.00 85.38 89 PHE A N 1
ATOM 665 C CA . PHE A 1 89 ? -9.668 -1.337 6.864 1.00 85.38 89 PHE A CA 1
ATOM 666 C C . PHE A 1 89 ? -8.862 -2.527 6.349 1.00 85.38 89 PHE A C 1
ATOM 668 O O . PHE A 1 89 ? -8.010 -2.360 5.479 1.00 85.38 89 PHE A O 1
ATOM 675 N N . ILE A 1 90 ? -9.163 -3.721 6.861 1.00 87.19 90 ILE A N 1
ATOM 676 C CA . ILE A 1 90 ? -8.546 -4.987 6.447 1.00 87.19 90 ILE A CA 1
ATOM 677 C C . ILE A 1 90 ? -8.711 -5.188 4.936 1.00 87.19 90 ILE A C 1
ATOM 679 O O . ILE A 1 90 ? -7.715 -5.391 4.250 1.00 87.19 90 ILE A O 1
ATOM 683 N N . MET A 1 91 ? -9.928 -5.031 4.411 1.00 87.19 91 MET A N 1
ATOM 684 C CA . MET A 1 91 ? -10.227 -5.161 2.982 1.00 87.19 91 MET A CA 1
ATOM 685 C C . MET A 1 91 ? -9.456 -4.145 2.127 1.00 87.19 91 MET A C 1
ATOM 687 O O . MET A 1 91 ? -8.902 -4.495 1.090 1.00 87.19 91 MET A O 1
ATOM 691 N N . VAL A 1 92 ? -9.402 -2.873 2.536 1.00 87.81 92 VAL A N 1
ATOM 692 C CA . VAL A 1 92 ? -8.656 -1.860 1.770 1.00 87.81 92 VAL A CA 1
ATOM 693 C C . VAL A 1 92 ? -7.153 -2.145 1.801 1.00 87.81 92 VAL A C 1
ATOM 695 O O . VAL A 1 92 ? -6.489 -1.959 0.785 1.00 87.81 92 VAL A O 1
ATOM 698 N N . LEU A 1 93 ? -6.615 -2.616 2.929 1.00 90.12 93 LEU A N 1
ATOM 699 C CA . LEU A 1 93 ? -5.219 -3.044 3.015 1.00 90.12 93 LEU A CA 1
ATOM 700 C C . LEU A 1 93 ? -4.938 -4.261 2.133 1.00 90.12 93 LEU A C 1
ATOM 702 O O . LEU A 1 93 ? -3.902 -4.282 1.476 1.00 90.12 93 LEU A O 1
ATOM 706 N N . ASP A 1 94 ? -5.860 -5.220 2.064 1.00 88.88 94 ASP A N 1
ATOM 707 C CA . ASP A 1 94 ? -5.750 -6.363 1.155 1.00 88.88 94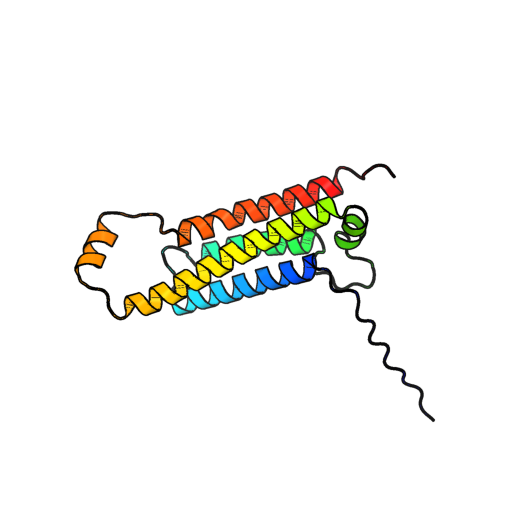 ASP A CA 1
ATOM 708 C C . ASP A 1 94 ? -5.701 -5.928 -0.308 1.00 88.88 94 ASP A C 1
ATOM 710 O O . ASP A 1 94 ? -4.825 -6.384 -1.033 1.00 88.88 94 ASP A O 1
ATOM 714 N N . HIS A 1 95 ? -6.516 -4.956 -0.724 1.00 86.38 95 HIS A N 1
ATOM 715 C CA . HIS A 1 95 ? -6.420 -4.415 -2.084 1.00 86.38 95 HIS A CA 1
ATOM 716 C C . HIS A 1 95 ? -5.074 -3.722 -2.369 1.00 86.38 95 HIS A C 1
ATOM 718 O O . HIS A 1 95 ? -4.573 -3.776 -3.491 1.00 86.38 95 HIS A O 1
ATOM 724 N N . VAL A 1 96 ? -4.461 -3.062 -1.374 1.00 87.62 96 VAL A N 1
ATOM 725 C CA . VAL A 1 96 ? -3.108 -2.489 -1.531 1.00 87.62 96 VAL A CA 1
ATOM 726 C C . VAL A 1 96 ? -2.066 -3.599 -1.675 1.00 87.62 96 VAL A C 1
ATOM 728 O O . VAL A 1 96 ? -1.165 -3.477 -2.504 1.00 87.62 96 VAL A O 1
ATOM 731 N N . ILE A 1 97 ? -2.180 -4.662 -0.875 1.00 91.75 97 ILE A N 1
ATOM 732 C CA . ILE A 1 97 ? -1.302 -5.836 -0.937 1.00 91.75 97 ILE A CA 1
ATOM 733 C C . ILE A 1 97 ? -1.407 -6.490 -2.313 1.00 91.75 97 ILE A C 1
ATOM 735 O O . ILE A 1 97 ? -0.386 -6.619 -2.982 1.00 91.75 97 ILE A O 1
ATOM 739 N N . GLU A 1 98 ? -2.622 -6.815 -2.750 1.00 86.69 98 GLU A N 1
ATOM 740 C CA . GLU A 1 98 ? -2.909 -7.456 -4.034 1.00 86.69 98 GLU A CA 1
ATOM 741 C C . GLU A 1 98 ? -2.333 -6.639 -5.194 1.00 86.69 98 GLU A C 1
ATOM 743 O O . GLU A 1 98 ? -1.538 -7.151 -5.978 1.00 86.69 98 GLU A O 1
ATOM 748 N N . ALA A 1 99 ? -2.600 -5.329 -5.234 1.00 85.38 99 ALA A N 1
ATOM 749 C CA . ALA A 1 99 ? -2.055 -4.458 -6.273 1.00 85.38 99 ALA A CA 1
ATOM 750 C C . ALA A 1 99 ? -0.512 -4.427 -6.283 1.00 85.38 99 ALA A C 1
ATOM 752 O O . ALA A 1 99 ? 0.117 -4.399 -7.343 1.00 85.38 99 ALA A O 1
ATOM 753 N N . LEU A 1 100 ? 0.138 -4.432 -5.114 1.00 88.19 100 LEU A N 1
ATOM 754 C CA . LEU A 1 100 ? 1.602 -4.461 -5.027 1.00 88.19 100 LEU A CA 1
ATOM 755 C C . LEU A 1 100 ? 2.188 -5.820 -5.436 1.00 88.19 100 LEU A C 1
ATOM 757 O O . LEU A 1 100 ? 3.241 -5.859 -6.081 1.00 88.19 100 LEU A O 1
ATOM 761 N N . GLU A 1 101 ? 1.543 -6.921 -5.054 1.00 89.12 101 GLU A N 1
ATOM 762 C CA . GLU A 1 101 ? 1.943 -8.281 -5.424 1.00 89.12 101 GLU A CA 1
ATOM 763 C C . GLU A 1 101 ? 1.793 -8.519 -6.924 1.00 89.12 101 GLU A C 1
ATOM 765 O O . GLU A 1 101 ? 2.740 -8.994 -7.552 1.00 89.12 101 GLU A O 1
ATOM 770 N N . ASP A 1 102 ? 0.683 -8.077 -7.509 1.00 84.06 102 ASP A N 1
ATOM 771 C CA . ASP A 1 102 ? 0.436 -8.079 -8.948 1.00 84.06 102 ASP A CA 1
ATOM 772 C C . ASP A 1 102 ? 1.542 -7.349 -9.705 1.00 84.06 102 ASP A C 1
ATOM 774 O O . ASP A 1 102 ? 2.131 -7.874 -10.657 1.00 84.06 102 ASP A O 1
ATOM 778 N N . VAL A 1 103 ? 1.885 -6.138 -9.257 1.00 85.06 103 VAL A N 1
ATOM 779 C CA . VAL A 1 103 ? 2.948 -5.346 -9.880 1.00 85.06 103 VAL A CA 1
ATOM 780 C C . VAL A 1 103 ? 4.298 -6.058 -9.778 1.00 85.06 103 VAL A C 1
ATOM 782 O O . VAL A 1 103 ? 5.060 -6.089 -10.748 1.00 85.06 103 VAL A O 1
ATOM 785 N N . LEU A 1 104 ? 4.604 -6.661 -8.628 1.00 85.44 104 LEU A N 1
ATOM 786 C CA . LEU A 1 104 ? 5.831 -7.431 -8.419 1.00 85.44 104 LEU A CA 1
ATOM 787 C C . LEU A 1 104 ? 5.889 -8.701 -9.281 1.00 85.44 104 LEU A C 1
ATOM 789 O O . LEU A 1 104 ? 6.951 -9.005 -9.835 1.00 85.44 104 LEU A O 1
ATOM 793 N N . ALA A 1 105 ? 4.780 -9.428 -9.410 1.00 82.88 105 ALA A N 1
ATOM 794 C CA . ALA A 1 105 ? 4.672 -10.633 -10.225 1.00 82.88 105 ALA A CA 1
ATOM 795 C C . ALA A 1 105 ? 4.855 -10.301 -11.711 1.00 82.88 105 ALA A C 1
ATOM 797 O O . ALA A 1 105 ? 5.734 -10.865 -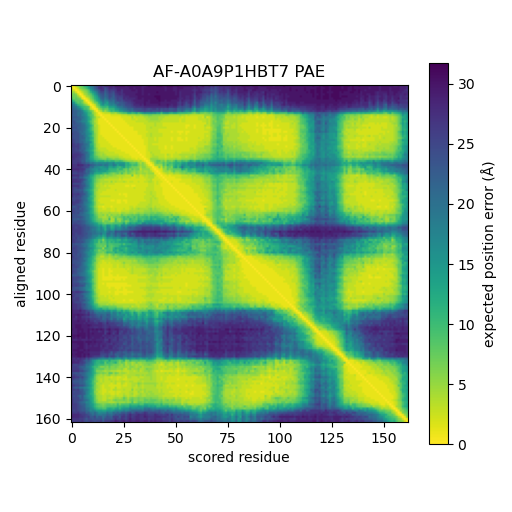12.370 1.00 82.88 105 ALA A O 1
ATOM 798 N N . MET A 1 106 ? 4.131 -9.295 -12.210 1.00 76.94 106 MET A N 1
ATOM 799 C CA . MET A 1 106 ? 4.240 -8.823 -13.593 1.00 76.94 106 MET A CA 1
ATOM 800 C C . MET A 1 106 ? 5.645 -8.299 -13.918 1.00 76.94 106 MET A C 1
ATOM 802 O O . MET A 1 106 ? 6.188 -8.592 -14.984 1.00 76.94 106 MET A O 1
ATOM 806 N N . ALA A 1 107 ? 6.283 -7.585 -12.984 1.00 76.50 107 ALA A N 1
ATOM 807 C CA . ALA A 1 107 ? 7.671 -7.144 -13.119 1.00 76.50 107 ALA A CA 1
ATOM 808 C C . ALA A 1 107 ? 8.669 -8.314 -13.225 1.00 76.50 107 ALA A C 1
ATOM 810 O O . ALA A 1 107 ? 9.678 -8.218 -13.930 1.00 76.50 107 ALA A O 1
ATOM 811 N N . SER A 1 108 ? 8.408 -9.414 -12.514 1.00 72.56 108 SER A N 1
ATOM 812 C CA . SER A 1 108 ? 9.253 -10.611 -12.509 1.00 72.56 108 SER A CA 1
ATOM 813 C C . SER A 1 108 ? 9.081 -11.442 -13.785 1.00 72.56 108 SER A C 1
ATOM 815 O O . SER A 1 108 ? 10.069 -11.811 -14.427 1.00 72.56 108 SER A O 1
ATOM 817 N N . ASP A 1 109 ? 7.842 -11.676 -14.221 1.00 64.75 109 ASP A N 1
ATOM 818 C CA . ASP A 1 109 ? 7.556 -12.448 -15.437 1.00 64.75 109 ASP A CA 1
ATOM 819 C C . ASP A 1 109 ? 7.880 -11.670 -16.718 1.00 64.75 109 ASP A C 1
ATOM 821 O O . ASP A 1 109 ? 8.353 -12.248 -17.703 1.00 64.75 109 ASP A O 1
ATOM 825 N N . GLY A 1 110 ? 7.762 -10.339 -16.690 1.00 57.38 110 GLY A N 1
ATOM 826 C CA . GLY A 1 110 ? 8.282 -9.464 -17.738 1.00 57.38 110 GLY A CA 1
ATOM 827 C C . GLY A 1 110 ? 9.791 -9.627 -17.960 1.00 57.38 110 GLY A C 1
ATOM 828 O O . GLY A 1 110 ? 10.253 -9.526 -19.099 1.00 57.38 110 GLY A O 1
ATOM 829 N N . ARG A 1 111 ? 10.563 -9.949 -16.907 1.00 54.31 111 ARG A N 1
ATOM 830 C CA . ARG A 1 111 ? 12.009 -10.224 -16.992 1.00 54.31 111 ARG A CA 1
ATOM 831 C C . ARG A 1 111 ? 12.298 -11.574 -17.657 1.00 54.31 111 ARG A C 1
ATOM 833 O O . ARG A 1 111 ? 13.182 -11.629 -18.508 1.00 54.31 111 ARG A O 1
ATOM 840 N N . LYS A 1 112 ? 11.527 -12.625 -17.347 1.00 53.88 112 LYS A N 1
ATOM 841 C CA . LYS A 1 112 ? 11.650 -13.946 -18.001 1.00 53.88 112 LYS A CA 1
ATOM 842 C C . LYS A 1 112 ? 11.327 -13.867 -19.496 1.00 53.88 112 LYS A C 1
ATOM 844 O O . LYS A 1 112 ? 12.084 -14.361 -20.321 1.00 53.88 112 LYS A O 1
ATOM 849 N N . ASN A 1 113 ? 10.268 -13.142 -19.853 1.00 48.16 113 ASN A N 1
ATOM 850 C CA . ASN A 1 113 ? 9.854 -12.954 -21.246 1.00 48.16 113 ASN A CA 1
ATOM 851 C C . ASN A 1 113 ? 10.739 -11.968 -22.035 1.00 48.16 113 ASN A C 1
ATOM 853 O O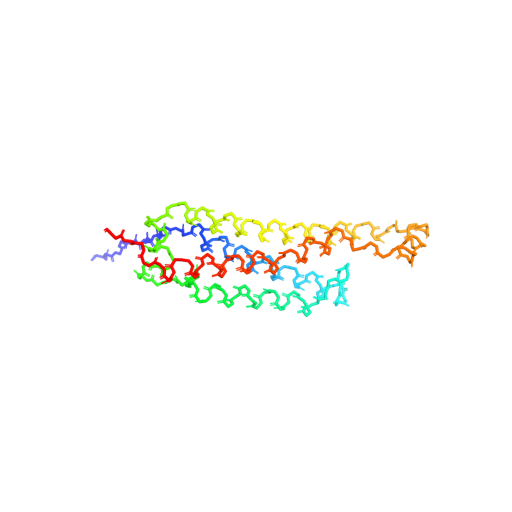 . ASN A 1 113 ? 10.646 -11.904 -23.261 1.00 48.16 113 ASN A O 1
ATOM 857 N N . ARG A 1 114 ? 11.604 -11.189 -21.364 1.00 49.97 114 ARG A N 1
ATOM 858 C CA . ARG A 1 114 ? 12.604 -10.321 -22.015 1.00 49.97 114 ARG A CA 1
ATOM 859 C C . ARG A 1 114 ? 13.825 -11.084 -22.525 1.00 49.97 114 ARG A C 1
ATOM 861 O O . ARG A 1 114 ? 14.477 -10.589 -23.437 1.00 49.97 114 ARG A O 1
ATOM 868 N N . ALA A 1 115 ? 14.097 -12.273 -21.986 1.00 50.59 115 ALA A N 1
ATOM 869 C CA . ALA A 1 115 ? 15.205 -13.125 -22.421 1.00 50.59 115 ALA A CA 1
ATOM 870 C C . ALA A 1 115 ? 14.995 -13.742 -23.824 1.00 50.59 115 ALA A C 1
ATOM 872 O O . ALA A 1 115 ? 15.921 -14.324 -24.375 1.00 50.59 115 ALA A O 1
ATOM 873 N N . GLY A 1 116 ? 13.810 -13.576 -24.426 1.00 48.94 116 GLY A N 1
ATOM 874 C CA . GLY A 1 116 ? 13.494 -14.050 -25.775 1.00 48.94 116 GLY A CA 1
ATOM 875 C C . GLY A 1 116 ? 12.482 -13.153 -26.487 1.00 48.94 116 GLY A C 1
ATOM 876 O O . GLY A 1 116 ? 11.396 -13.602 -26.843 1.00 48.94 116 GLY A O 1
ATOM 877 N N . LYS A 1 117 ? 12.776 -11.858 -26.664 1.00 45.94 117 LYS A N 1
ATOM 878 C CA . LYS A 1 117 ? 11.873 -10.972 -27.419 1.00 45.94 117 LYS A CA 1
ATOM 879 C C . LYS A 1 117 ? 12.099 -11.120 -28.927 1.00 45.94 117 LYS A C 1
ATOM 881 O O . LYS A 1 117 ? 13.121 -10.685 -29.446 1.00 45.94 117 LYS A O 1
ATOM 886 N N . SER A 1 118 ? 11.113 -11.690 -29.624 1.00 54.09 118 SER A N 1
ATOM 887 C CA . SER A 1 118 ? 11.036 -11.663 -31.087 1.00 54.09 118 SER A CA 1
ATOM 888 C C . SER A 1 118 ? 10.743 -10.243 -31.594 1.00 54.09 118 SER A C 1
ATOM 890 O O . SER A 1 118 ? 10.025 -9.464 -30.959 1.00 54.09 118 SER A O 1
ATOM 892 N N . PHE A 1 119 ? 11.301 -9.918 -32.761 1.00 49.84 119 PHE A N 1
ATOM 893 C CA . PHE A 1 119 ? 11.232 -8.613 -33.431 1.00 49.84 119 PHE A CA 1
ATOM 894 C C . PHE A 1 119 ? 9.800 -8.047 -33.556 1.00 49.84 119 PHE A C 1
ATOM 896 O O . PHE A 1 119 ? 9.589 -6.846 -33.404 1.00 49.84 119 PHE A O 1
ATOM 903 N N . LEU A 1 120 ? 8.789 -8.909 -33.715 1.00 47.53 120 LEU A N 1
ATOM 904 C CA . LEU A 1 120 ? 7.378 -8.515 -33.840 1.00 47.53 120 LEU A CA 1
ATOM 905 C C . LEU A 1 120 ? 6.805 -7.841 -32.581 1.00 47.53 120 LEU A C 1
ATOM 907 O O . LEU A 1 120 ? 5.980 -6.934 -32.685 1.00 47.53 120 LEU A O 1
ATOM 911 N N . ARG A 1 121 ? 7.272 -8.219 -31.384 1.00 47.94 121 ARG A N 1
ATOM 912 C CA . ARG A 1 121 ? 6.810 -7.611 -30.125 1.00 47.94 121 ARG A CA 1
ATOM 913 C C . ARG A 1 121 ? 7.377 -6.203 -29.917 1.00 47.94 121 ARG A C 1
ATOM 915 O O . ARG A 1 121 ? 6.724 -5.378 -29.286 1.00 47.94 121 ARG A O 1
ATOM 922 N N . ILE A 1 122 ? 8.561 -5.925 -30.471 1.00 56.59 122 ILE A N 1
ATOM 923 C CA . ILE A 1 122 ? 9.210 -4.604 -30.422 1.00 56.59 122 ILE A CA 1
ATOM 924 C C . ILE A 1 122 ? 8.412 -3.599 -31.259 1.00 56.59 122 ILE A C 1
ATOM 926 O O . ILE A 1 122 ? 8.146 -2.489 -30.806 1.00 56.59 122 ILE A O 1
ATOM 930 N N . VAL A 1 123 ? 7.976 -4.013 -32.451 1.00 50.91 123 VAL A N 1
ATOM 931 C CA . VAL A 1 123 ? 7.196 -3.162 -33.360 1.00 50.91 123 VAL A CA 1
ATOM 932 C C . VAL A 1 123 ? 5.809 -2.854 -32.781 1.00 50.91 123 VAL A C 1
ATOM 934 O O . VAL A 1 123 ? 5.365 -1.711 -32.845 1.00 50.91 123 VAL A O 1
ATOM 937 N N . MET A 1 124 ? 5.148 -3.818 -32.129 1.00 49.44 124 MET A N 1
ATOM 938 C CA . MET A 1 124 ? 3.856 -3.560 -31.474 1.00 49.44 124 MET A CA 1
ATOM 939 C C . MET A 1 124 ? 3.961 -2.680 -30.214 1.00 49.44 124 MET A C 1
ATOM 941 O O . MET A 1 124 ? 3.096 -1.827 -30.021 1.00 49.44 124 MET A O 1
ATOM 945 N N . GLU A 1 125 ? 5.012 -2.828 -29.388 1.00 50.31 125 GLU A N 1
ATOM 946 C CA . GLU A 1 125 ? 5.259 -1.961 -28.211 1.00 50.31 125 GLU A CA 1
ATOM 947 C C . GLU A 1 125 ? 5.547 -0.493 -28.602 1.00 50.31 125 GLU A C 1
ATOM 949 O O . GLU A 1 125 ? 5.339 0.406 -27.788 1.00 50.31 125 GLU A O 1
ATOM 954 N N . ALA A 1 126 ? 6.011 -0.232 -29.831 1.00 50.88 126 ALA A N 1
ATOM 955 C CA . ALA A 1 126 ? 6.291 1.118 -30.327 1.00 50.88 126 ALA A CA 1
ATOM 956 C C . ALA A 1 126 ? 5.052 1.845 -30.891 1.00 50.88 126 ALA A C 1
ATOM 958 O O . ALA A 1 126 ? 5.019 3.074 -30.890 1.00 50.88 126 ALA A O 1
ATOM 959 N N . VAL A 1 127 ? 4.043 1.105 -31.368 1.00 48.72 127 VAL A N 1
ATOM 960 C CA . VAL A 1 127 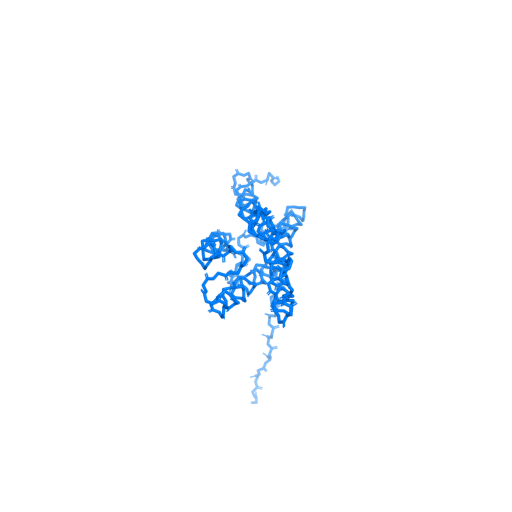? 2.875 1.662 -32.084 1.00 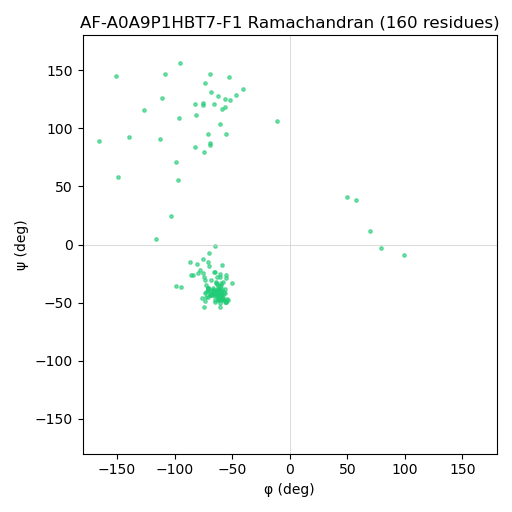48.72 127 VAL A CA 1
ATOM 961 C C . VAL A 1 127 ? 1.656 1.819 -31.175 1.00 48.72 127 VAL A C 1
ATOM 963 O O . VAL A 1 127 ? 0.927 2.802 -31.283 1.00 48.72 127 VAL A O 1
ATOM 966 N N . PHE A 1 128 ? 1.454 0.901 -30.232 1.00 43.41 128 PHE A N 1
ATOM 967 C CA . PHE A 1 128 ? 0.460 1.055 -29.179 1.00 43.41 128 PHE A CA 1
ATOM 968 C C . PHE A 1 128 ? 1.204 1.243 -27.868 1.00 43.41 128 PHE A C 1
ATOM 970 O O . PHE A 1 128 ? 2.022 0.409 -27.489 1.00 43.41 128 PHE A O 1
ATOM 977 N N . LYS A 1 129 ? 0.896 2.318 -27.144 1.00 47.19 129 LYS A N 1
ATOM 978 C CA . LYS A 1 129 ? 1.302 2.481 -25.748 1.00 47.19 129 LYS A CA 1
ATOM 979 C C . LYS A 1 129 ? 0.109 2.084 -24.873 1.00 47.19 129 LYS A C 1
ATOM 981 O O . LYS A 1 129 ? -0.546 2.972 -24.328 1.00 47.19 129 LYS A O 1
ATOM 986 N N . PRO A 1 130 ? -0.262 0.788 -24.778 1.00 49.12 130 PRO A N 1
ATOM 987 C CA . PRO A 1 130 ? -1.234 0.398 -23.781 1.00 49.12 130 PRO A CA 1
ATOM 988 C C . PRO A 1 130 ? -0.587 0.733 -22.441 1.00 49.12 130 PRO A C 1
ATOM 990 O O . PRO A 1 130 ? 0.561 0.361 -22.186 1.00 49.12 130 PRO A O 1
ATOM 993 N N . THR A 1 131 ? -1.291 1.470 -21.590 1.00 53.56 131 THR A N 1
ATOM 994 C CA . THR A 1 131 ? -1.016 1.439 -20.158 1.00 53.56 131 THR A CA 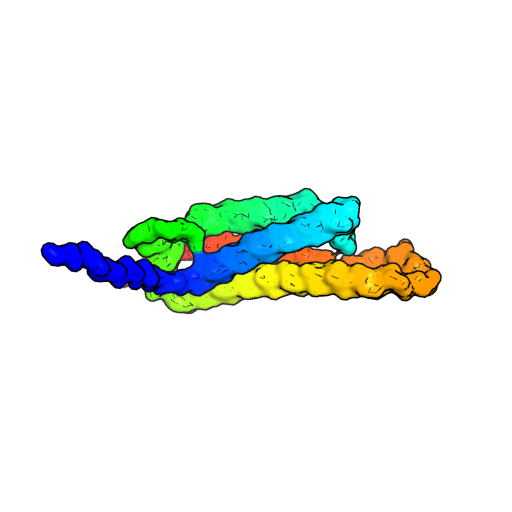1
ATOM 995 C C . THR A 1 131 ? -1.113 -0.028 -19.757 1.00 53.56 131 THR A C 1
ATOM 997 O O . THR A 1 131 ? -2.205 -0.573 -19.605 1.00 53.56 131 THR A O 1
ATOM 1000 N N . SER A 1 132 ? 0.038 -0.703 -19.729 1.00 67.75 132 SER A N 1
ATOM 1001 C CA . SER A 1 132 ? 0.144 -2.130 -19.436 1.00 67.75 132 SER A CA 1
ATOM 1002 C C . SER A 1 132 ? -0.579 -2.403 -18.124 1.00 67.75 132 SER A C 1
ATOM 1004 O O . SER A 1 132 ? -0.541 -1.544 -17.247 1.00 67.75 132 SER A O 1
ATOM 1006 N N . ASP A 1 133 ? -1.242 -3.546 -17.965 1.00 71.38 133 ASP A N 1
ATOM 1007 C CA . ASP A 1 133 ? -2.104 -3.795 -16.798 1.00 71.38 133 ASP A CA 1
ATOM 1008 C C . ASP A 1 133 ? -1.372 -3.610 -15.451 1.00 71.38 133 ASP A C 1
ATOM 1010 O O . ASP A 1 133 ? -1.963 -3.136 -14.483 1.00 71.38 133 ASP A O 1
ATOM 1014 N N . ILE A 1 134 ? -0.047 -3.794 -15.435 1.00 78.75 134 ILE A N 1
ATOM 1015 C CA . ILE A 1 134 ? 0.854 -3.411 -14.334 1.00 78.75 134 ILE A CA 1
ATOM 1016 C C . ILE A 1 134 ? 0.771 -1.921 -13.947 1.00 78.75 134 ILE A C 1
ATOM 1018 O O . ILE A 1 134 ? 0.742 -1.582 -12.769 1.00 78.75 134 ILE A O 1
ATOM 1022 N N . GLN A 1 135 ? 0.699 -1.014 -14.920 1.00 78.38 135 GLN A N 1
ATOM 1023 C CA . GLN A 1 135 ? 0.560 0.422 -14.695 1.00 78.38 135 GLN A CA 1
ATOM 1024 C C . GLN A 1 135 ? -0.834 0.764 -14.164 1.00 78.38 135 GLN A C 1
ATOM 1026 O O . GLN A 1 135 ? -0.938 1.620 -13.291 1.00 78.38 135 GLN A O 1
ATOM 1031 N N . LYS A 1 136 ? -1.889 0.082 -14.633 1.00 79.69 136 LYS A N 1
ATOM 1032 C CA . LYS A 1 136 ? -3.252 0.262 -14.101 1.00 79.69 136 LYS A CA 1
ATOM 1033 C C . LYS A 1 136 ? -3.344 -0.194 -12.645 1.00 79.69 136 LYS A C 1
ATOM 1035 O O . LYS A 1 136 ? -3.840 0.558 -11.811 1.00 79.69 136 LYS A O 1
ATOM 1040 N N . SER A 1 137 ? -2.812 -1.381 -12.337 1.00 81.50 137 SER A N 1
ATOM 1041 C CA . SER A 1 137 ? -2.767 -1.909 -10.969 1.00 81.50 137 SER A CA 1
ATOM 1042 C C . SER A 1 137 ? -1.990 -0.955 -10.054 1.00 81.50 137 SER A C 1
ATOM 1044 O O . SER A 1 137 ? -2.514 -0.484 -9.043 1.00 81.50 137 SER A O 1
ATOM 1046 N N . PHE A 1 138 ? -0.812 -0.498 -10.489 1.00 86.00 138 PHE A N 1
ATOM 1047 C CA . PHE A 1 138 ? -0.016 0.468 -9.733 1.00 86.00 138 PHE A CA 1
ATOM 1048 C C . PHE A 1 138 ? -0.712 1.829 -9.532 1.00 86.00 138 PHE A C 1
ATOM 1050 O O . PHE A 1 138 ? -0.624 2.419 -8.456 1.00 86.00 138 PHE A O 1
ATOM 1057 N N . GLN A 1 139 ? -1.439 2.328 -10.535 1.00 88.19 139 GLN A N 1
ATOM 1058 C CA . GLN A 1 139 ? -2.182 3.593 -10.455 1.00 88.19 139 GLN A CA 1
ATOM 1059 C C . GLN A 1 139 ? -3.414 3.534 -9.542 1.00 88.19 139 GLN A C 1
ATOM 1061 O O . GLN A 1 139 ? -3.927 4.587 -9.168 1.00 88.19 139 GLN A O 1
ATOM 1066 N N . SER A 1 140 ? -3.881 2.344 -9.154 1.00 85.56 140 SER A N 1
ATOM 1067 C CA . SER A 1 140 ? -5.001 2.191 -8.216 1.00 85.56 140 SER A CA 1
ATOM 1068 C C . SER A 1 140 ? -4.592 2.376 -6.745 1.00 85.56 140 SER A C 1
ATOM 1070 O O . SER A 1 140 ? -5.405 2.796 -5.919 1.00 85.56 140 SER A O 1
ATOM 1072 N N . ILE A 1 141 ? -3.311 2.152 -6.421 1.00 86.94 141 ILE A N 1
ATOM 1073 C CA . ILE A 1 141 ? -2.759 2.216 -5.056 1.00 86.94 141 ILE A CA 1
ATOM 1074 C C . ILE A 1 141 ? -3.069 3.545 -4.338 1.00 86.94 141 ILE A C 1
ATOM 1076 O O . ILE A 1 141 ? -3.552 3.497 -3.204 1.00 86.94 141 ILE A O 1
ATOM 1080 N N . PRO A 1 142 ? -2.874 4.735 -4.943 1.00 88.25 142 PRO A N 1
ATOM 1081 C CA . PRO A 1 142 ? -3.191 6.004 -4.284 1.00 88.25 142 PRO A CA 1
ATOM 1082 C C . PRO A 1 142 ? -4.663 6.133 -3.889 1.00 88.25 142 PRO A C 1
ATOM 1084 O O . PRO A 1 142 ? -4.970 6.745 -2.868 1.00 88.25 142 PRO A O 1
ATOM 1087 N N . GLU A 1 143 ? -5.584 5.555 -4.664 1.00 88.12 143 GLU A N 1
ATOM 1088 C CA . GLU A 1 143 ? -7.011 5.596 -4.343 1.00 88.12 143 GLU A CA 1
ATOM 1089 C C . GLU A 1 143 ? -7.341 4.714 -3.139 1.00 88.12 143 GLU A C 1
ATOM 1091 O O . GLU A 1 143 ? -8.131 5.117 -2.282 1.00 88.12 143 GLU A O 1
ATOM 1096 N N . PHE A 1 144 ? -6.691 3.557 -3.003 1.00 87.88 144 PHE A N 1
ATOM 1097 C CA . PHE A 1 144 ? -6.808 2.744 -1.793 1.00 87.88 144 PHE A CA 1
ATOM 1098 C C . PHE A 1 144 ? -6.224 3.457 -0.570 1.00 87.88 144 PHE A C 1
ATOM 1100 O O . PHE A 1 144 ? -6.874 3.501 0.475 1.00 87.88 144 PHE A O 1
ATOM 1107 N N . ILE A 1 145 ? -5.072 4.121 -0.706 1.00 87.12 145 ILE A N 1
ATOM 1108 C CA . ILE A 1 145 ? -4.486 4.924 0.379 1.00 87.12 145 ILE A CA 1
ATOM 1109 C C . ILE A 1 145 ? -5.440 6.056 0.796 1.00 87.12 145 ILE A C 1
ATOM 1111 O O . ILE A 1 145 ? -5.709 6.237 1.983 1.00 87.12 145 ILE A O 1
ATOM 1115 N N . LYS A 1 146 ? -6.037 6.783 -0.159 1.00 88.56 146 LYS A N 1
ATOM 1116 C CA . LYS A 1 146 ? -7.057 7.808 0.137 1.00 88.56 146 LYS A CA 1
ATOM 1117 C C . LYS A 1 146 ? -8.270 7.226 0.865 1.00 88.56 146 LYS A C 1
ATOM 1119 O O . LYS A 1 146 ? -8.813 7.883 1.753 1.00 88.56 146 LYS A O 1
ATOM 1124 N N . ARG A 1 147 ? -8.713 6.013 0.511 1.00 87.19 147 ARG A N 1
ATOM 1125 C CA . ARG A 1 147 ? -9.806 5.324 1.221 1.00 87.19 147 ARG A CA 1
ATOM 1126 C C . ARG A 1 147 ? -9.432 5.027 2.673 1.00 87.19 147 ARG A C 1
ATOM 1128 O O . ARG A 1 147 ? -10.273 5.251 3.537 1.00 87.19 147 ARG A O 1
ATOM 1135 N N . LEU A 1 148 ? -8.191 4.626 2.956 1.00 87.25 148 LEU A N 1
ATOM 1136 C CA . LEU A 1 148 ? -7.711 4.442 4.332 1.00 87.25 148 LEU A CA 1
ATOM 1137 C C . LEU A 1 148 ? -7.792 5.743 5.140 1.00 87.25 148 LEU A C 1
ATOM 1139 O O . LEU A 1 148 ? -8.342 5.738 6.238 1.00 87.25 148 LEU A O 1
ATOM 1143 N N . PHE A 1 149 ? -7.344 6.872 4.579 1.00 86.56 149 PHE A N 1
ATOM 1144 C CA . PHE A 1 149 ? -7.495 8.180 5.231 1.00 86.56 149 PHE A CA 1
ATOM 1145 C C . PHE A 1 149 ? -8.963 8.541 5.485 1.00 86.56 149 PHE A C 1
ATOM 1147 O O . PHE A 1 149 ? -9.297 9.000 6.574 1.00 86.56 149 PHE A O 1
ATOM 1154 N N . LYS A 1 150 ? -9.856 8.310 4.514 1.00 86.62 150 LYS A N 1
ATOM 1155 C CA . LYS A 1 150 ? -11.297 8.564 4.683 1.00 86.62 150 LYS A CA 1
ATOM 1156 C C . LYS A 1 150 ? -11.896 7.718 5.804 1.00 86.62 150 LYS A C 1
ATOM 1158 O O . LYS A 1 150 ? -12.616 8.257 6.635 1.00 86.62 150 LYS A O 1
ATOM 1163 N N . LEU A 1 151 ? -11.568 6.427 5.863 1.00 84.19 151 LEU A N 1
ATOM 1164 C CA . LEU A 1 151 ? -12.004 5.553 6.954 1.00 84.19 151 LEU A CA 1
ATOM 1165 C C . LEU A 1 151 ? -11.463 6.040 8.306 1.00 84.19 151 LEU A C 1
ATOM 1167 O O . LEU A 1 151 ? -12.211 6.089 9.278 1.00 84.19 151 LEU A O 1
ATOM 1171 N N . SER A 1 152 ? -10.198 6.477 8.359 1.00 83.19 152 SER A N 1
ATOM 1172 C CA . SER A 1 152 ? -9.591 7.048 9.569 1.00 83.19 152 SER A CA 1
ATOM 1173 C C . SER A 1 152 ? -10.262 8.354 10.013 1.00 83.19 152 SER A C 1
ATOM 1175 O O . SER A 1 152 ? -10.357 8.605 11.212 1.00 83.19 152 SER A O 1
ATOM 1177 N N . LEU A 1 153 ? -10.759 9.166 9.076 1.00 82.12 153 LEU A N 1
ATOM 1178 C CA . LEU A 1 153 ? -11.531 10.374 9.379 1.00 82.12 153 LEU A CA 1
ATOM 1179 C C . LEU A 1 153 ? -12.944 10.060 9.874 1.00 82.12 153 LEU A C 1
ATOM 1181 O O . LEU A 1 153 ? -13.405 10.683 10.826 1.00 82.12 153 LEU A O 1
ATOM 1185 N N . LEU A 1 154 ? -13.622 9.082 9.266 1.00 77.44 154 LEU A N 1
ATOM 1186 C CA . LEU A 1 154 ? -14.973 8.687 9.676 1.00 77.44 154 LEU A CA 1
ATOM 1187 C C . LEU A 1 154 ? -14.999 8.218 11.126 1.00 77.44 154 LEU A C 1
ATOM 1189 O O . LEU A 1 154 ? -15.895 8.600 11.874 1.00 77.44 154 LEU A O 1
ATOM 1193 N N . ILE A 1 155 ? -13.979 7.466 11.545 1.00 74.31 155 ILE A N 1
ATOM 1194 C CA . ILE A 1 155 ? -13.868 7.088 12.948 1.00 74.31 155 ILE A CA 1
ATOM 1195 C C . ILE A 1 155 ? -13.545 8.307 13.818 1.00 74.31 155 ILE A C 1
ATOM 1197 O O . ILE A 1 155 ? -14.152 8.439 14.864 1.00 74.31 155 ILE A O 1
ATOM 1201 N N . THR A 1 156 ? -12.631 9.223 13.461 1.00 66.31 156 THR A N 1
ATOM 1202 C CA . THR A 1 156 ? -12.249 10.367 14.328 1.00 66.31 156 THR A CA 1
ATOM 1203 C C . THR A 1 156 ? -13.294 11.472 14.448 1.00 66.31 156 THR A C 1
ATOM 1205 O O . THR A 1 156 ? -13.401 12.038 15.531 1.00 66.31 156 THR A O 1
ATOM 1208 N N . GLN A 1 157 ? -14.061 11.772 13.400 1.00 59.78 157 GLN A N 1
ATOM 1209 C CA . GLN A 1 157 ? -15.025 12.882 13.396 1.00 59.78 157 GLN A CA 1
ATOM 1210 C C . GLN A 1 157 ? -16.395 12.517 13.973 1.00 59.78 157 GLN A C 1
ATOM 1212 O O . GLN A 1 157 ? -17.081 13.390 14.497 1.00 59.78 157 GLN A O 1
ATOM 1217 N N . PHE A 1 158 ? -16.781 11.243 13.925 1.00 52.75 158 PHE A N 1
ATOM 1218 C CA . PHE A 1 158 ? -18.005 10.753 14.548 1.00 52.75 158 PHE A CA 1
ATOM 1219 C C . PHE A 1 158 ? -17.628 9.831 15.709 1.00 52.75 158 PHE A C 1
ATOM 1221 O O . PHE A 1 158 ? -17.449 8.629 15.498 1.00 52.75 158 PHE A O 1
ATOM 1228 N N . PRO A 1 159 ? -17.470 10.345 16.946 1.00 52.81 159 PRO A N 1
ATOM 1229 C CA . PRO A 1 159 ? -17.499 9.468 18.105 1.00 52.81 159 PRO A CA 1
ATOM 1230 C C . PRO A 1 159 ? -18.875 8.799 18.103 1.00 52.81 159 PRO A C 1
ATOM 1232 O O . PRO A 1 159 ? -19.884 9.451 18.361 1.00 52.81 159 PRO A O 1
ATOM 1235 N N . MET A 1 160 ? -18.928 7.527 17.701 1.00 52.06 160 MET A N 1
ATOM 1236 C CA . MET A 1 160 ? -20.180 6.779 17.694 1.00 52.06 160 MET A CA 1
ATOM 1237 C C . MET A 1 160 ? -20.763 6.812 19.101 1.00 52.06 160 MET A C 1
ATOM 1239 O O . MET A 1 160 ? -20.057 6.509 20.066 1.00 52.06 160 MET A O 1
ATOM 1243 N N . ALA A 1 161 ? -22.011 7.276 19.187 1.00 45.16 161 ALA A N 1
ATOM 1244 C CA . ALA A 1 161 ? -22.750 7.408 20.430 1.00 45.16 161 ALA A CA 1
ATOM 1245 C C . ALA A 1 161 ? -22.701 6.076 21.189 1.00 45.16 161 ALA A C 1
ATOM 1247 O O . ALA A 1 161 ? -23.005 5.027 20.615 1.00 45.16 161 ALA A O 1
ATOM 1248 N N . ALA A 1 162 ? -22.230 6.150 22.433 1.00 44.88 162 ALA A N 1
ATOM 1249 C CA . ALA A 1 162 ? -22.245 5.051 23.388 1.00 44.88 162 ALA A CA 1
ATOM 1250 C C . ALA A 1 162 ? -23.672 4.764 23.864 1.00 44.88 162 ALA A C 1
ATOM 1252 O O . ALA A 1 162 ? -24.465 5.734 23.934 1.00 44.88 162 ALA A O 1
#

Secondary structure (DSSP, 8-state):
----------PPPPHHHHHHHHHHHHHHHHHHHHHHTTTEETTEEHHHHHHHHHHHHHHHHHHTTT---SS--TTHHHHTT-HHHHHHHHHHHHHHHHHHHHHHHHHHHHHHHHTT--HHHHHHHHH-----HHHHHHHHHHHHHHHHHHHHHHHHH-----